Protein AF-A0A844FVY9-F1 (afdb_monomer)

Mean predicted aligned error: 7.26 Å

Secondary structure (DSSP, 8-state):
-TTHHHHHHHHHHHHHHHHHHHHHHTTSS-SHHHHHHHHHHHHHHHHHHHHHHHHHH-HHHHHHHHHHHH-HHHHHHHHHHHHHHHHHHHHHHHHHHHHHHHTT-HHHHHHHHHHHHHHHHHHHHHHHHHHHH-

Solvent-accessible surface area (backbone atoms only — not comparable to full-atom values): 7002 Å² total; per-residue (Å²): 120,85,58,57,59,58,51,50,51,28,53,47,34,30,51,52,11,48,52,42,31,50,42,26,74,72,62,75,41,85,51,74,65,45,40,54,52,10,51,50,33,30,52,54,17,49,52,53,47,54,54,48,54,48,40,73,73,32,63,68,59,34,51,56,49,50,53,52,62,68,35,65,68,49,46,50,50,52,53,51,51,52,52,52,52,52,55,52,50,52,5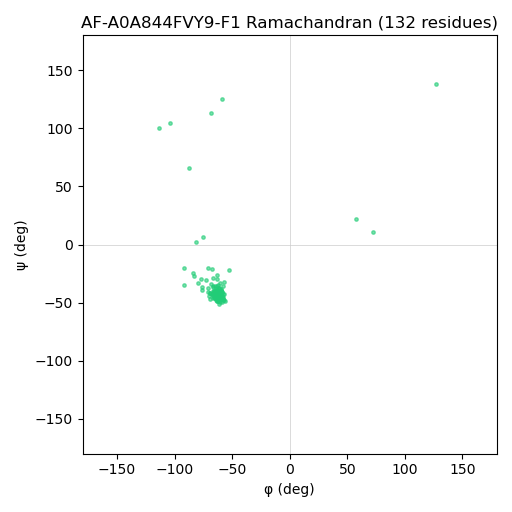3,54,41,52,54,49,24,54,52,26,46,74,71,68,37,58,70,57,19,51,50,44,50,52,51,52,53,49,52,52,49,53,48,50,55,50,48,56,55,47,66,72,75,106

Sequence (134 aa):
MKYDRKLVVCMILIGVGLIVSILSGFGVLNGDVFVGIGSGFIGVGVFYFVKYLRYIKDPEFQEQYDIAMQDERNRYIRMRSWALAGYIMIIVYAIGELMAYILKQNMLARFLLMSVCFVLLVYSASYFYLNKKY

pLDDT: mean 86.4, std 8.52, range [48.56, 94.88]

Radius of gyration: 19.32 Å; Cα contacts (8 Å, |Δi|>4): 76; chains: 1; bounding box: 42×40×49 Å

Organism: NCBI:txid2652286

Structure (mmCIF, N/CA/C/O backbone):
data_AF-A0A844FVY9-F1
#
_entry.id   AF-A0A844FVY9-F1
#
loop_
_atom_site.group_PDB
_atom_site.id
_atom_site.type_symbol
_atom_site.label_atom_id
_atom_site.label_alt_id
_atom_site.label_comp_id
_atom_site.label_asym_id
_atom_site.label_entity_id
_atom_site.label_seq_id
_atom_site.pdbx_PDB_ins_code
_atom_site.Cartn_x
_atom_site.Cartn_y
_atom_site.Cartn_z
_atom_site.occupancy
_atom_site.B_iso_or_equiv
_atom_site.auth_seq_id
_atom_site.auth_comp_id
_atom_site.auth_asym_id
_atom_site.auth_atom_id
_atom_site.pdbx_PDB_model_num
ATOM 1 N N . MET A 1 1 ? -20.967 -11.773 14.613 1.00 48.56 1 MET A N 1
ATOM 2 C CA . MET A 1 1 ? -20.732 -12.209 13.213 1.00 48.56 1 MET A CA 1
ATOM 3 C C . MET A 1 1 ? -20.127 -11.161 12.256 1.00 48.56 1 MET A C 1
ATOM 5 O O . MET A 1 1 ? -19.741 -11.521 11.152 1.00 48.56 1 MET A O 1
ATOM 9 N N . LYS A 1 2 ? -19.991 -9.862 12.598 1.00 50.09 2 LYS A N 1
ATOM 10 C CA . LYS A 1 2 ? -19.368 -8.858 11.689 1.00 50.09 2 LYS A CA 1
ATOM 11 C C . LYS A 1 2 ? -17.839 -9.030 11.530 1.00 50.09 2 LYS A C 1
ATOM 13 O O . LYS A 1 2 ? -17.272 -8.549 10.553 1.00 50.09 2 LYS A O 1
ATOM 18 N N . TYR A 1 3 ? -17.189 -9.723 12.472 1.00 59.41 3 TYR A N 1
ATOM 19 C CA . TYR A 1 3 ? -15.739 -9.956 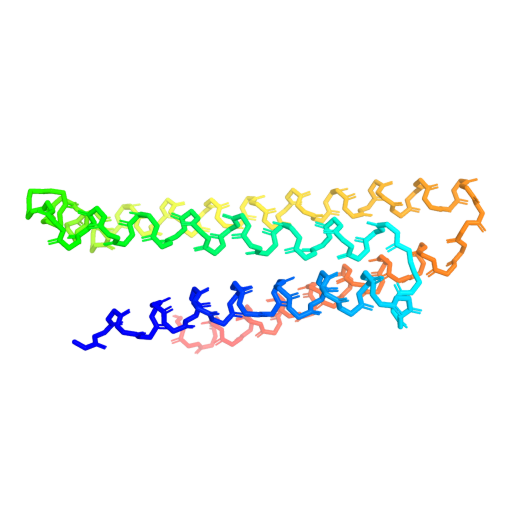12.502 1.00 59.41 3 TYR A CA 1
ATOM 20 C C . TYR A 1 3 ? -15.291 -11.256 11.818 1.00 59.41 3 TYR A C 1
ATOM 22 O O . TYR A 1 3 ? -14.152 -11.312 11.359 1.00 59.41 3 TYR A O 1
ATOM 30 N N . ASP A 1 4 ? -16.190 -12.230 11.633 1.00 63.75 4 ASP A N 1
ATOM 31 C CA . ASP A 1 4 ? -15.894 -13.462 10.885 1.00 63.75 4 ASP A CA 1
ATOM 32 C C . ASP A 1 4 ? -15.446 -13.144 9.456 1.00 63.75 4 ASP A C 1
ATOM 34 O O . ASP A 1 4 ? -14.503 -13.734 8.946 1.00 63.75 4 ASP A O 1
ATOM 38 N N . ARG A 1 5 ? -16.022 -12.107 8.831 1.00 70.44 5 ARG A N 1
ATOM 39 C CA . ARG A 1 5 ? -15.583 -11.652 7.501 1.00 70.44 5 ARG A CA 1
ATOM 40 C C . ARG A 1 5 ? -14.142 -11.139 7.492 1.00 70.44 5 ARG A C 1
ATOM 42 O O . ARG A 1 5 ? -13.421 -11.396 6.538 1.00 70.44 5 ARG A O 1
ATOM 49 N N . LYS A 1 6 ? -13.707 -10.419 8.534 1.00 70.88 6 LYS A N 1
ATOM 50 C CA . LYS A 1 6 ? -12.330 -9.894 8.618 1.00 70.88 6 LYS A CA 1
ATOM 51 C C . LYS A 1 6 ? -11.325 -11.021 8.854 1.00 70.88 6 LYS A C 1
ATOM 53 O O . LYS A 1 6 ? -10.254 -11.012 8.258 1.00 70.88 6 LYS A O 1
ATOM 58 N N . LEU A 1 7 ? -11.701 -12.007 9.663 1.00 75.31 7 LEU A N 1
ATOM 59 C CA . LEU A 1 7 ? -10.951 -13.245 9.851 1.00 75.31 7 LEU A CA 1
ATOM 60 C C . LEU A 1 7 ? -10.803 -14.045 8.557 1.00 75.31 7 LEU A C 1
ATOM 62 O O . LEU A 1 7 ? -9.702 -14.475 8.225 1.00 75.31 7 LEU A O 1
ATOM 66 N N . VAL A 1 8 ? -11.901 -14.216 7.817 1.00 80.06 8 VAL A N 1
ATOM 67 C CA . VAL A 1 8 ? -11.904 -14.905 6.521 1.00 80.06 8 VAL A CA 1
ATOM 68 C C . VAL A 1 8 ? -10.946 -14.217 5.555 1.00 80.06 8 VAL A C 1
ATOM 70 O O . VAL A 1 8 ? -10.148 -14.893 4.919 1.00 80.06 8 VAL A O 1
ATOM 73 N N . VAL A 1 9 ? -10.929 -12.882 5.513 1.00 81.31 9 VAL A N 1
ATOM 74 C CA . VAL A 1 9 ? -9.952 -12.135 4.706 1.00 81.31 9 VAL A CA 1
ATOM 75 C C . VAL A 1 9 ? -8.510 -12.416 5.148 1.00 81.31 9 VAL A C 1
ATOM 77 O O . VAL A 1 9 ? -7.651 -12.611 4.294 1.00 81.31 9 VAL A O 1
ATOM 80 N N . CYS A 1 10 ? -8.229 -12.503 6.451 1.00 82.31 10 CYS A N 1
ATOM 81 C CA . CYS A 1 10 ? -6.885 -12.839 6.942 1.00 82.31 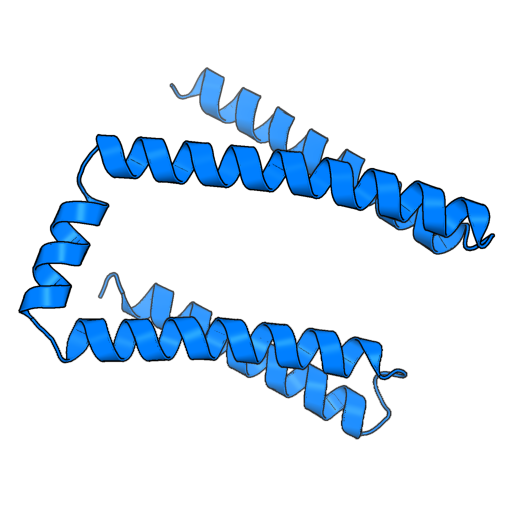10 CYS A CA 1
ATOM 82 C C . CYS A 1 10 ? -6.470 -14.260 6.541 1.00 82.31 10 CYS A C 1
ATOM 84 O O . CYS A 1 10 ? -5.356 -14.462 6.066 1.00 82.31 10 CYS A O 1
ATOM 86 N N . MET A 1 11 ? -7.374 -15.233 6.682 1.00 82.75 11 MET A N 1
ATOM 87 C CA . MET A 1 11 ? -7.129 -16.620 6.275 1.00 82.75 11 MET A CA 1
ATOM 88 C C . MET A 1 11 ? -6.924 -16.741 4.765 1.00 82.75 11 MET A C 1
ATOM 90 O O . MET A 1 11 ? -6.036 -17.471 4.333 1.00 82.75 11 MET A O 1
ATOM 94 N N . ILE A 1 12 ? -7.677 -15.980 3.965 1.00 86.88 12 ILE A N 1
ATOM 95 C CA . ILE A 1 12 ? -7.474 -15.902 2.515 1.00 86.88 12 ILE A CA 1
ATOM 96 C C . ILE A 1 12 ? -6.094 -15.315 2.203 1.00 86.88 12 ILE A C 1
ATOM 98 O O . ILE A 1 12 ? -5.384 -15.885 1.385 1.00 86.88 12 ILE A O 1
ATOM 102 N N . LEU A 1 13 ? -5.676 -14.229 2.863 1.00 85.75 13 LEU A N 1
ATOM 103 C CA . LEU A 1 13 ? -4.358 -13.619 2.631 1.00 85.75 13 LEU A CA 1
ATOM 104 C C . LEU A 1 13 ? -3.210 -14.584 2.951 1.00 85.75 13 LEU A C 1
ATOM 106 O O . LEU A 1 13 ? -2.280 -14.709 2.157 1.00 85.75 13 LEU A O 1
ATOM 110 N N . ILE A 1 14 ? -3.297 -15.305 4.073 1.00 87.50 14 ILE A N 1
ATOM 111 C CA . ILE A 1 14 ? -2.307 -16.328 4.439 1.00 87.50 14 ILE A CA 1
ATOM 112 C C . ILE A 1 14 ? -2.338 -17.481 3.430 1.00 87.50 14 ILE A C 1
ATOM 114 O O . ILE A 1 14 ? -1.287 -17.898 2.952 1.00 87.50 14 ILE 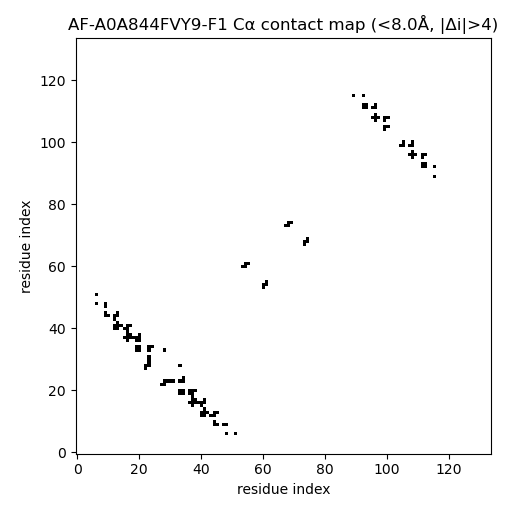A O 1
ATOM 118 N N . GLY A 1 15 ? -3.528 -17.971 3.071 1.00 87.38 15 GLY A N 1
ATOM 119 C CA . GLY A 1 15 ? -3.697 -19.062 2.113 1.00 87.38 15 GLY A CA 1
ATOM 120 C C . GLY A 1 15 ? -3.131 -18.723 0.735 1.00 87.38 15 GLY A C 1
ATOM 121 O O . GLY A 1 15 ? -2.351 -19.496 0.185 1.00 87.38 15 GLY A O 1
ATOM 122 N N . VAL A 1 16 ? -3.445 -17.539 0.206 1.00 88.12 16 VAL A N 1
ATOM 123 C CA . VAL A 1 16 ? -2.896 -17.037 -1.062 1.00 88.12 16 VAL A CA 1
ATOM 124 C C . VAL A 1 16 ? -1.378 -16.886 -0.970 1.00 88.12 16 VAL A C 1
ATOM 126 O O . VAL A 1 16 ? -0.671 -17.346 -1.864 1.00 88.12 16 VAL A O 1
ATOM 129 N N . GLY A 1 17 ? -0.857 -16.310 0.117 1.00 86.06 17 GLY A N 1
ATOM 130 C CA . GLY A 1 17 ? 0.586 -16.163 0.310 1.00 86.06 17 GLY A CA 1
ATOM 131 C C . GLY A 1 17 ? 1.329 -17.504 0.364 1.00 86.06 17 GLY A C 1
ATOM 132 O O . GLY A 1 17 ? 2.398 -17.639 -0.236 1.00 86.06 17 GLY A O 1
ATOM 133 N N . LEU A 1 18 ? 0.742 -18.519 1.008 1.00 87.31 18 LEU A N 1
ATOM 134 C CA . LEU A 1 18 ? 1.282 -19.881 1.046 1.00 87.31 18 LEU A CA 1
ATOM 135 C C . LEU A 1 18 ? 1.247 -20.541 -0.331 1.00 87.31 18 LEU A C 1
ATOM 137 O O . LEU A 1 18 ? 2.258 -21.089 -0.756 1.00 87.31 18 LEU A O 1
ATOM 141 N N . ILE A 1 19 ? 0.128 -20.446 -1.053 1.00 86.94 19 ILE A N 1
ATOM 142 C CA . ILE A 1 19 ? -0.006 -21.007 -2.404 1.00 86.94 19 ILE A CA 1
ATOM 143 C C . ILE A 1 19 ? 1.051 -20.410 -3.341 1.00 86.94 19 ILE A C 1
ATOM 145 O O . ILE A 1 19 ? 1.743 -21.156 -4.030 1.00 86.94 19 ILE A O 1
ATOM 149 N N . VAL A 1 20 ? 1.231 -19.086 -3.325 1.00 85.38 20 VAL A N 1
ATOM 150 C CA . VAL A 1 20 ? 2.235 -18.400 -4.157 1.00 85.38 20 VAL A CA 1
ATOM 151 C C . VAL A 1 20 ? 3.659 -18.824 -3.779 1.00 85.38 20 VAL A C 1
ATOM 153 O O . VAL A 1 20 ? 4.464 -19.116 -4.663 1.00 85.38 20 VAL A O 1
ATOM 156 N N . SER A 1 21 ? 3.961 -18.925 -2.481 1.00 82.69 21 SER A N 1
ATOM 157 C CA . SER A 1 21 ? 5.285 -19.347 -2.000 1.00 82.69 21 SER A CA 1
ATOM 158 C C . SER A 1 21 ? 5.599 -20.801 -2.375 1.00 82.69 21 SER A C 1
ATOM 160 O O . SER A 1 21 ? 6.704 -21.106 -2.817 1.00 82.69 21 SER A O 1
ATOM 162 N N . ILE A 1 22 ? 4.615 -21.696 -2.249 1.00 83.81 22 ILE A N 1
ATOM 163 C CA . ILE A 1 22 ? 4.748 -23.123 -2.564 1.00 83.81 22 ILE A CA 1
ATOM 164 C C . ILE A 1 22 ? 4.904 -23.335 -4.076 1.00 83.81 22 ILE A C 1
ATOM 166 O O . ILE A 1 22 ? 5.812 -24.046 -4.503 1.00 83.81 22 ILE A O 1
ATOM 170 N N . LEU A 1 23 ? 4.074 -22.685 -4.898 1.00 83.25 23 LEU A N 1
ATOM 171 C CA . LEU A 1 23 ? 4.169 -22.758 -6.364 1.00 83.25 23 LEU A CA 1
ATOM 172 C C . LEU A 1 23 ? 5.512 -22.232 -6.890 1.00 83.25 23 LEU A C 1
ATOM 174 O O . LEU A 1 23 ? 6.024 -22.740 -7.889 1.00 83.25 23 LEU A O 1
ATOM 178 N N . SER A 1 24 ? 6.093 -21.239 -6.214 1.00 80.25 24 SER A N 1
ATOM 179 C CA . SER A 1 24 ? 7.440 -20.758 -6.523 1.00 80.25 24 SER A CA 1
ATOM 180 C C . SER A 1 24 ? 8.519 -21.767 -6.113 1.00 80.25 24 SER A C 1
ATOM 182 O O . SER A 1 24 ? 9.413 -22.046 -6.908 1.00 80.25 24 SER A O 1
ATOM 184 N N . GLY A 1 25 ? 8.386 -22.414 -4.948 1.00 75.25 25 GLY A N 1
ATOM 185 C CA . GLY A 1 25 ? 9.298 -23.477 -4.503 1.00 75.25 25 GLY A CA 1
ATOM 186 C C . GLY A 1 25 ? 9.301 -24.730 -5.392 1.00 75.25 25 GLY A C 1
ATOM 187 O O . GLY A 1 25 ? 10.332 -25.381 -5.527 1.00 75.25 25 GLY A O 1
ATOM 188 N N . PHE A 1 26 ? 8.180 -25.041 -6.051 1.00 78.19 26 PHE A N 1
ATOM 189 C CA . PHE A 1 26 ? 8.083 -26.132 -7.033 1.00 78.19 26 PHE A CA 1
ATOM 190 C C . PHE A 1 26 ? 8.589 -25.761 -8.439 1.00 78.19 26 PHE A C 1
ATOM 192 O O . PHE A 1 26 ? 8.495 -26.578 -9.353 1.00 78.19 26 PHE A O 1
ATOM 199 N N . GLY A 1 27 ? 9.104 -24.544 -8.642 1.00 74.19 27 GLY A N 1
ATOM 200 C CA . GLY A 1 27 ? 9.632 -24.099 -9.936 1.00 74.19 27 GLY A CA 1
ATOM 201 C C . GLY A 1 27 ? 8.562 -23.821 -10.999 1.00 74.19 27 GLY A C 1
ATOM 202 O O . GLY A 1 27 ? 8.895 -23.623 -12.163 1.00 74.19 27 GLY A O 1
ATOM 203 N N . VAL A 1 28 ? 7.277 -23.789 -10.621 1.00 73.19 28 VAL A N 1
ATOM 204 C CA . VAL A 1 28 ? 6.172 -23.421 -11.527 1.00 73.19 28 VAL A CA 1
ATOM 205 C C . VAL A 1 28 ? 6.137 -21.904 -11.735 1.00 73.19 28 VAL A C 1
ATOM 207 O O . VAL A 1 28 ? 5.865 -21.428 -12.836 1.00 73.19 28 VAL A O 1
ATOM 210 N N . LEU A 1 29 ? 6.441 -21.137 -10.683 1.00 68.75 29 LEU A N 1
ATOM 211 C CA . LEU A 1 29 ? 6.624 -19.686 -10.743 1.00 68.75 29 LEU A CA 1
ATOM 212 C C . LEU A 1 29 ? 8.120 -19.366 -10.672 1.00 68.75 29 LEU A C 1
ATOM 214 O O . LEU A 1 29 ? 8.731 -19.440 -9.606 1.00 68.75 29 LEU A O 1
ATOM 218 N N . ASN A 1 30 ? 8.704 -19.010 -11.815 1.00 59.41 30 ASN A N 1
ATOM 219 C CA . ASN A 1 30 ? 10.117 -18.657 -11.913 1.00 59.41 30 ASN A CA 1
ATOM 220 C C . ASN A 1 30 ? 10.400 -17.331 -11.184 1.00 59.41 30 ASN A C 1
ATOM 222 O O . ASN A 1 30 ? 9.965 -16.270 -11.636 1.00 59.41 30 ASN A O 1
ATOM 226 N N . GLY A 1 31 ? 11.172 -17.390 -10.095 1.00 63.81 31 GLY A N 1
ATOM 227 C CA . GLY A 1 31 ? 11.879 -16.239 -9.531 1.00 63.81 31 GLY A CA 1
ATOM 228 C C . GLY A 1 31 ? 11.639 -15.977 -8.044 1.00 63.81 31 GLY A C 1
ATOM 229 O O . GLY A 1 31 ? 10.503 -15.965 -7.569 1.00 63.81 31 GLY A O 1
ATOM 230 N N . ASP A 1 32 ? 12.725 -15.635 -7.346 1.00 71.06 32 ASP A N 1
ATOM 231 C CA . ASP A 1 32 ? 12.770 -15.245 -5.924 1.00 71.06 32 ASP A CA 1
ATOM 232 C C . ASP A 1 32 ? 11.796 -14.103 -5.568 1.00 71.06 32 ASP A C 1
ATOM 234 O O . ASP A 1 32 ? 11.364 -13.949 -4.424 1.00 71.06 32 ASP A O 1
ATOM 238 N N . VAL A 1 33 ? 11.385 -13.320 -6.570 1.00 75.00 33 VAL A N 1
ATOM 239 C CA . VAL A 1 33 ? 10.401 -12.236 -6.447 1.00 75.00 33 VAL A CA 1
ATOM 240 C C . VAL A 1 33 ? 9.041 -12.751 -5.957 1.00 75.00 33 VAL A C 1
ATOM 242 O O . VAL A 1 33 ? 8.410 -12.104 -5.119 1.00 75.00 33 VAL A O 1
ATOM 245 N N . PHE A 1 34 ? 8.587 -13.921 -6.419 1.00 78.31 34 PHE A N 1
ATOM 246 C CA . PHE A 1 34 ? 7.290 -14.478 -6.012 1.00 78.31 34 PHE A CA 1
ATOM 247 C C . PHE A 1 34 ? 7.307 -15.008 -4.578 1.00 78.31 34 PHE A C 1
ATOM 249 O O . PHE A 1 34 ? 6.303 -14.892 -3.874 1.00 78.31 34 PHE A O 1
ATOM 256 N N . VAL A 1 35 ? 8.459 -15.492 -4.107 1.00 80.62 35 VAL A N 1
ATOM 257 C CA . VAL A 1 35 ? 8.669 -15.835 -2.692 1.00 80.62 35 VAL A CA 1
ATOM 258 C C . VAL A 1 35 ? 8.598 -14.575 -1.820 1.00 80.62 35 VAL A C 1
ATOM 260 O O . VAL A 1 35 ? 7.951 -14.576 -0.768 1.00 80.62 35 VAL A O 1
ATOM 263 N N . GLY A 1 36 ? 9.180 -13.461 -2.279 1.00 82.00 36 GLY A N 1
ATOM 264 C CA . GLY A 1 36 ? 9.052 -12.154 -1.623 1.00 82.00 36 GLY A CA 1
ATOM 265 C C . GLY A 1 36 ? 7.598 -11.672 -1.525 1.00 82.00 36 GLY A C 1
ATOM 266 O O .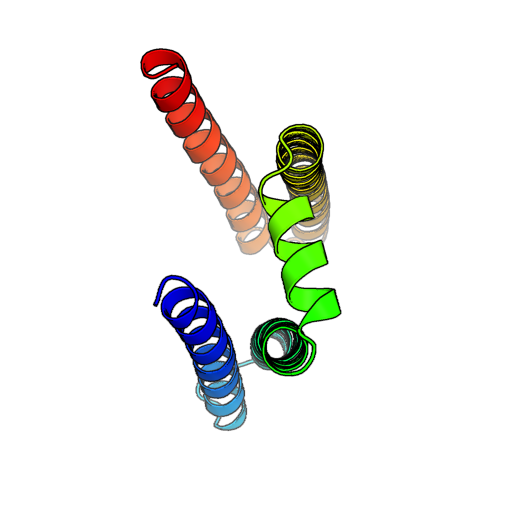 GLY A 1 36 ? 7.142 -11.255 -0.461 1.00 82.00 36 GLY A O 1
ATOM 267 N N . ILE A 1 37 ? 6.830 -11.795 -2.609 1.00 84.88 37 ILE A N 1
ATOM 268 C CA . ILE A 1 37 ? 5.403 -11.434 -2.621 1.00 84.88 37 ILE A CA 1
ATOM 269 C C . ILE A 1 37 ? 4.593 -12.344 -1.683 1.00 84.88 37 ILE A C 1
ATOM 271 O O . ILE A 1 37 ? 3.790 -11.856 -0.883 1.00 84.88 37 ILE A O 1
ATOM 275 N N . GLY A 1 38 ? 4.815 -13.660 -1.746 1.00 84.88 38 GLY A N 1
ATOM 276 C CA . GLY A 1 38 ? 4.118 -14.638 -0.911 1.00 84.88 38 GLY A CA 1
ATOM 277 C C . GLY A 1 38 ? 4.369 -14.423 0.584 1.00 84.88 38 GLY A C 1
ATOM 278 O O . GLY A 1 38 ? 3.421 -14.368 1.371 1.00 84.88 38 GLY A O 1
ATOM 279 N N . SER A 1 39 ? 5.627 -14.202 0.971 1.00 85.62 39 SER A N 1
ATOM 280 C CA . SER A 1 39 ? 6.004 -13.904 2.361 1.00 85.62 39 SER A CA 1
ATOM 281 C C . SER A 1 39 ? 5.427 -12.578 2.868 1.00 85.62 39 SER A C 1
ATOM 283 O O . SER A 1 39 ? 4.987 -12.514 4.018 1.00 85.62 39 SER A O 1
ATOM 285 N N . GLY A 1 40 ? 5.322 -11.554 2.014 1.00 86.50 40 GLY A N 1
ATOM 286 C CA . GLY A 1 40 ? 4.637 -10.300 2.343 1.00 86.50 40 GLY A CA 1
ATOM 287 C C . GLY A 1 40 ? 3.159 -10.507 2.697 1.00 86.50 40 GLY A C 1
ATOM 288 O O . GLY A 1 40 ? 2.692 -10.020 3.731 1.00 86.50 40 GLY A O 1
ATOM 289 N N . PHE A 1 41 ? 2.429 -11.289 1.895 1.00 88.00 41 PHE A N 1
ATOM 290 C CA . PHE A 1 41 ? 1.027 -11.616 2.180 1.00 88.00 41 PHE A CA 1
ATOM 291 C C . PHE A 1 41 ? 0.858 -12.427 3.468 1.00 88.00 41 PHE A C 1
ATOM 293 O O . PHE A 1 41 ? -0.046 -12.137 4.258 1.00 88.00 41 PHE A O 1
ATOM 300 N N . ILE A 1 42 ? 1.752 -13.388 3.720 1.00 89.62 42 ILE A N 1
ATOM 301 C CA . ILE A 1 42 ? 1.758 -14.165 4.965 1.00 89.62 42 ILE A CA 1
ATOM 302 C C . ILE A 1 42 ? 2.003 -13.243 6.163 1.00 89.62 42 ILE A C 1
ATOM 304 O O . ILE A 1 42 ? 1.239 -13.289 7.124 1.00 89.62 42 ILE A O 1
ATOM 308 N N . GLY A 1 43 ? 3.013 -12.370 6.103 1.00 89.88 43 GLY A N 1
ATOM 309 C CA . GLY A 1 43 ? 3.348 -11.455 7.197 1.00 89.88 43 GLY A CA 1
ATOM 310 C C . GLY A 1 43 ? 2.189 -10.528 7.569 1.00 89.88 43 GLY A C 1
ATOM 311 O O . GLY A 1 43 ? 1.834 -10.412 8.745 1.00 89.88 43 GLY A O 1
ATOM 312 N N . VAL A 1 44 ? 1.535 -9.930 6.568 1.00 88.44 44 VAL A N 1
ATOM 313 C CA . VAL A 1 44 ? 0.343 -9.095 6.786 1.00 88.44 44 VAL A CA 1
ATOM 314 C C . VAL A 1 44 ? -0.802 -9.925 7.372 1.00 88.44 44 VAL A C 1
ATOM 316 O O . VAL A 1 44 ? -1.419 -9.514 8.357 1.00 88.44 44 VAL A O 1
ATOM 319 N N . GLY A 1 45 ? -1.069 -11.106 6.812 1.00 87.81 45 GLY A N 1
ATOM 320 C CA . GLY A 1 45 ? -2.119 -12.000 7.297 1.00 87.81 45 GLY A CA 1
ATOM 321 C C . GLY A 1 45 ? -1.916 -12.421 8.756 1.00 87.81 45 GLY A C 1
ATOM 322 O O . GLY A 1 45 ? -2.848 -12.330 9.558 1.00 87.81 45 GLY A O 1
ATOM 323 N N . VAL A 1 46 ? -0.690 -12.800 9.128 1.00 89.00 46 VAL A N 1
ATOM 324 C CA . VAL A 1 46 ? -0.318 -13.172 10.502 1.00 89.00 46 VAL A CA 1
ATOM 325 C C . VAL A 1 46 ? -0.445 -11.981 11.446 1.00 89.00 46 VAL A C 1
ATOM 327 O O . VAL A 1 46 ? -1.015 -12.125 12.526 1.00 89.00 46 VAL A O 1
ATOM 330 N N . PHE A 1 47 ? 0.017 -10.793 11.050 1.00 88.94 47 PHE A N 1
ATOM 331 C CA . PHE A 1 47 ? -0.110 -9.588 11.875 1.00 88.94 47 PHE A CA 1
ATOM 332 C C . PHE A 1 47 ? -1.573 -9.294 12.238 1.00 88.94 47 PHE A C 1
ATOM 334 O O . PHE A 1 47 ? -1.903 -9.075 13.409 1.00 88.94 47 PHE A O 1
ATOM 341 N N . TYR A 1 48 ? -2.474 -9.342 11.252 1.00 85.19 48 TYR A N 1
ATOM 342 C CA . TYR A 1 48 ? -3.903 -9.155 11.505 1.00 85.19 48 TYR A CA 1
ATOM 343 C C . TYR A 1 48 ? -4.507 -10.289 12.336 1.00 85.19 48 TYR A C 1
ATOM 345 O O . TYR A 1 48 ? -5.357 -10.023 13.190 1.00 85.19 48 TYR A O 1
ATOM 353 N N . PHE A 1 49 ? -4.050 -11.526 12.138 1.00 87.19 49 PHE A N 1
ATOM 354 C CA . PHE A 1 49 ? -4.490 -12.670 12.930 1.00 87.19 49 PHE A CA 1
ATOM 355 C C . PHE A 1 49 ? -4.104 -12.529 14.409 1.00 87.19 49 PHE A C 1
ATOM 357 O O . PHE A 1 49 ? -4.954 -12.678 15.284 1.00 87.19 49 PHE A O 1
ATOM 364 N N . VAL A 1 50 ? -2.860 -12.147 14.707 1.00 88.00 50 VAL A N 1
ATOM 365 C CA . VAL A 1 50 ? -2.396 -11.896 16.083 1.00 88.00 50 VAL A CA 1
ATOM 366 C C . VAL A 1 50 ? -3.188 -10.761 16.728 1.00 88.00 50 VAL A C 1
ATOM 368 O O . VAL A 1 50 ? -3.641 -10.887 17.868 1.00 88.00 50 VAL A O 1
ATOM 371 N N . LYS A 1 51 ? -3.417 -9.667 15.993 1.00 85.31 51 LYS A N 1
ATOM 372 C CA . LYS A 1 51 ? -4.244 -8.554 16.476 1.00 85.31 51 LYS A CA 1
ATOM 373 C C . LYS A 1 51 ? -5.668 -9.006 16.805 1.00 85.31 51 LYS A C 1
ATOM 375 O O . LYS A 1 51 ? -6.231 -8.567 17.805 1.00 85.31 51 LYS A O 1
ATOM 380 N N . TYR A 1 52 ? -6.236 -9.886 15.987 1.00 84.62 52 TYR A N 1
ATOM 381 C CA . TYR A 1 52 ? -7.556 -10.452 16.228 1.00 84.62 52 TYR A CA 1
ATOM 382 C C . TYR A 1 52 ? -7.587 -11.375 17.454 1.00 84.62 52 TYR A C 1
ATOM 384 O O . TYR A 1 52 ? -8.495 -11.268 18.273 1.00 84.62 52 TYR A O 1
ATOM 392 N N . LEU A 1 53 ? -6.575 -12.227 17.636 1.00 85.88 53 LEU A N 1
ATOM 393 C CA . LEU A 1 53 ? -6.468 -13.057 18.838 1.00 85.88 53 LEU A CA 1
ATOM 394 C C . LEU A 1 53 ? -6.394 -12.207 20.108 1.00 85.88 53 LEU A C 1
ATOM 396 O O . LEU A 1 53 ? -7.041 -12.543 21.098 1.00 85.88 53 LEU A O 1
ATOM 400 N N . ARG A 1 54 ? -5.642 -11.099 20.076 1.00 86.12 54 ARG A N 1
ATOM 401 C CA . ARG A 1 54 ? -5.606 -10.141 21.189 1.00 86.12 54 ARG A CA 1
ATOM 402 C C . ARG A 1 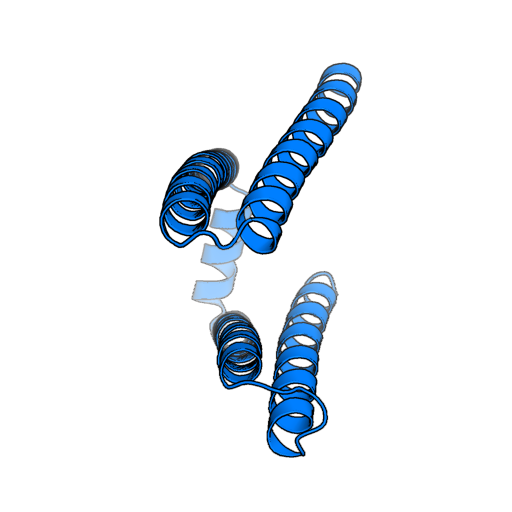54 ? -6.980 -9.514 21.431 1.00 86.12 54 ARG A C 1
ATOM 404 O O . ARG A 1 54 ? -7.398 -9.435 22.573 1.00 86.12 54 ARG A O 1
ATOM 411 N N . TYR A 1 55 ? -7.692 -9.148 20.366 1.00 84.94 55 TYR A N 1
ATOM 412 C CA . TYR A 1 55 ? -9.040 -8.581 20.446 1.00 84.94 55 TYR A CA 1
ATOM 413 C C . TYR A 1 55 ? -10.075 -9.515 21.086 1.00 84.94 55 TYR A C 1
ATOM 415 O O . TYR A 1 55 ? -10.921 -9.032 21.823 1.00 84.94 55 TYR A O 1
ATOM 423 N N . ILE A 1 56 ? -10.017 -10.831 20.849 1.00 85.25 56 ILE A N 1
ATOM 424 C CA . ILE A 1 56 ? -10.942 -11.771 21.516 1.00 85.25 56 ILE A CA 1
ATOM 425 C C . ILE A 1 56 ? -10.548 -12.020 22.976 1.00 85.25 56 ILE A C 1
ATOM 427 O O . ILE A 1 56 ? -11.411 -12.205 23.828 1.00 85.25 56 ILE A O 1
ATOM 431 N N . LYS A 1 57 ? -9.243 -12.131 23.251 1.00 87.75 57 LYS A N 1
ATOM 432 C CA . LYS A 1 57 ? -8.747 -12.556 24.568 1.00 87.75 57 LYS A CA 1
ATOM 433 C C . LYS A 1 57 ? -8.811 -11.454 25.620 1.00 87.75 57 LYS A C 1
ATOM 435 O O . LYS A 1 57 ? -8.914 -11.773 26.799 1.00 87.75 57 LYS A O 1
ATOM 440 N N . ASP A 1 58 ? -8.693 -10.198 25.203 1.00 90.81 58 ASP A N 1
ATOM 441 C CA . ASP A 1 58 ? -8.588 -9.041 26.085 1.00 90.81 58 ASP A CA 1
ATOM 442 C C . ASP A 1 58 ? -9.844 -8.156 25.946 1.00 90.81 58 ASP A C 1
ATOM 444 O O . ASP A 1 58 ? -9.953 -7.405 24.969 1.00 90.81 58 ASP A O 1
ATOM 448 N N . PRO A 1 59 ? -10.806 -8.251 26.887 1.00 86.38 59 PRO A N 1
ATOM 449 C CA . PRO A 1 59 ? -12.052 -7.490 26.823 1.00 86.38 59 PRO A CA 1
ATOM 450 C C . PRO A 1 59 ? -1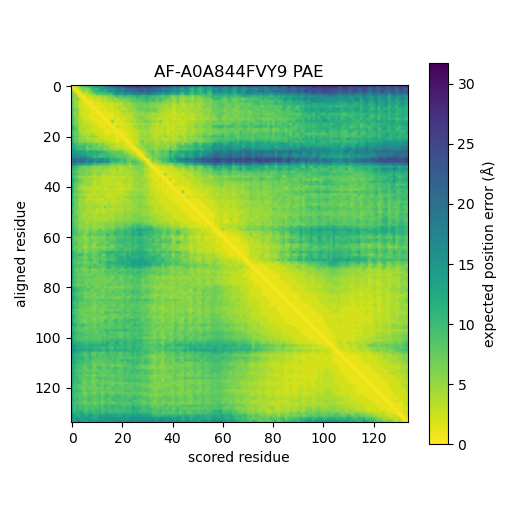1.831 -5.980 26.985 1.00 86.38 59 PRO A C 1
ATOM 452 O O . PRO A 1 59 ? -12.574 -5.195 26.399 1.00 86.38 59 PRO A O 1
ATOM 455 N N . GLU A 1 60 ? -10.789 -5.561 27.709 1.00 89.19 60 GLU A N 1
ATOM 456 C CA . GLU A 1 60 ? -10.455 -4.145 27.881 1.00 89.19 60 GLU A CA 1
ATOM 457 C C . GLU A 1 60 ? -9.924 -3.559 26.564 1.00 89.19 60 GLU A C 1
ATOM 459 O O . GLU A 1 60 ? -10.371 -2.505 26.102 1.00 89.19 60 GLU A O 1
ATOM 464 N N . PHE A 1 61 ? -9.034 -4.291 25.886 1.00 84.81 61 PHE A N 1
ATOM 465 C CA . PHE A 1 61 ? -8.583 -3.924 24.544 1.00 84.81 61 PHE A CA 1
ATOM 466 C C . PHE A 1 61 ? -9.729 -3.940 23.523 1.00 84.81 61 PHE A C 1
ATOM 468 O O . PHE A 1 61 ? -9.749 -3.108 22.611 1.00 84.81 61 PHE A O 1
ATOM 475 N N . GLN A 1 62 ? -10.682 -4.865 23.661 1.00 86.62 62 GLN A N 1
ATOM 476 C CA . GLN A 1 62 ? -11.852 -4.949 22.791 1.00 86.62 62 GLN A CA 1
ATOM 477 C C . GLN A 1 62 ? -12.705 -3.676 22.871 1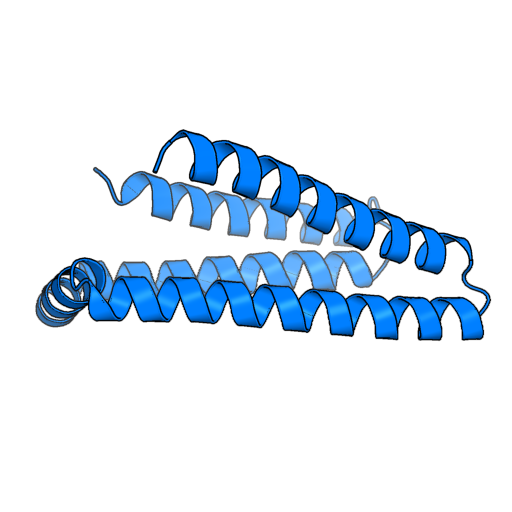.00 86.62 62 GLN A C 1
ATOM 479 O O . GLN A 1 62 ? -13.001 -3.065 21.840 1.00 86.62 62 GLN A O 1
ATOM 484 N N . GLU A 1 63 ? -13.054 -3.258 24.087 1.00 87.69 63 GLU A N 1
ATOM 485 C CA . GLU A 1 63 ? -13.888 -2.082 24.333 1.00 87.69 63 GLU A CA 1
ATOM 486 C C . GLU A 1 63 ? -13.198 -0.796 23.862 1.00 87.69 63 GLU A C 1
ATOM 488 O O . GLU A 1 63 ? -13.773 -0.023 23.088 1.00 87.69 63 GLU A O 1
ATOM 493 N N . GLN A 1 64 ? -11.926 -0.608 24.230 1.00 88.44 64 GLN A N 1
ATOM 494 C CA . GLN A 1 64 ? -11.138 0.542 23.779 1.00 88.44 64 GLN A CA 1
ATOM 495 C C . GLN A 1 64 ? -11.039 0.601 22.249 1.00 88.44 64 GLN A C 1
ATOM 497 O O . GLN A 1 64 ? -11.143 1.677 21.650 1.00 88.44 64 GLN A O 1
ATOM 502 N N . TYR A 1 65 ? -10.860 -0.551 21.595 1.00 84.62 65 TYR A N 1
ATOM 503 C CA . TYR A 1 65 ? -10.796 -0.629 20.140 1.00 84.62 65 TYR A CA 1
ATOM 504 C C . TYR A 1 65 ? -12.132 -0.262 19.485 1.00 84.62 65 TYR A C 1
ATOM 506 O O . TYR A 1 65 ? -12.136 0.469 18.490 1.00 84.62 65 TYR A O 1
ATOM 514 N N . ASP A 1 66 ? -13.256 -0.733 20.024 1.00 85.94 66 ASP A N 1
ATOM 515 C CA . ASP A 1 66 ? -14.583 -0.460 19.469 1.00 85.94 66 ASP A CA 1
ATOM 516 C C . ASP A 1 66 ? -14.959 1.022 19.609 1.00 85.94 66 ASP A C 1
ATOM 518 O O . ASP A 1 66 ? -15.386 1.633 18.621 1.00 85.94 66 ASP A O 1
ATOM 522 N N . ILE A 1 67 ? -14.684 1.633 20.768 1.00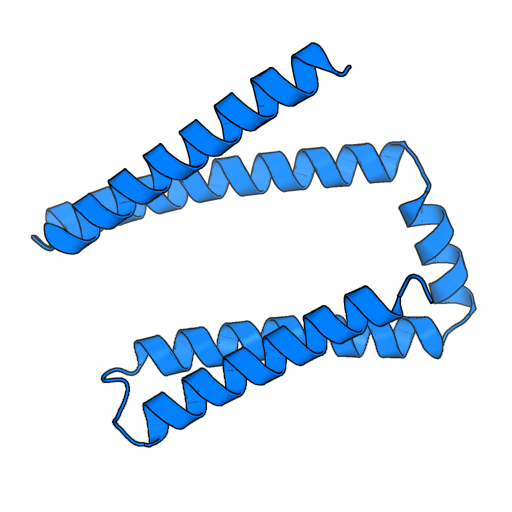 87.25 67 ILE A N 1
ATOM 523 C CA . ILE A 1 67 ? -14.841 3.082 20.986 1.00 87.25 67 ILE A CA 1
ATOM 524 C C . ILE A 1 67 ? -13.977 3.858 19.985 1.00 87.25 67 ILE A C 1
ATOM 526 O O . ILE A 1 67 ? -14.469 4.724 19.255 1.00 87.25 67 ILE A O 1
ATOM 530 N N . ALA A 1 68 ? -12.696 3.499 19.865 1.00 85.69 68 ALA A N 1
ATOM 531 C CA . ALA A 1 68 ? -11.781 4.157 18.937 1.00 85.69 68 ALA A CA 1
ATOM 532 C C . ALA A 1 68 ? -12.186 3.979 17.462 1.00 85.69 68 ALA A C 1
ATOM 534 O O . ALA A 1 68 ? -11.832 4.806 16.608 1.00 85.69 68 ALA A O 1
ATOM 535 N N . MET A 1 69 ? -12.898 2.904 17.121 1.00 82.25 69 MET A N 1
ATOM 536 C CA . MET A 1 69 ? -13.358 2.661 15.758 1.00 82.25 69 MET A CA 1
ATOM 537 C C . MET A 1 69 ? -14.614 3.470 15.419 1.00 82.25 69 MET A C 1
ATOM 539 O O . MET A 1 69 ? -14.749 3.887 14.263 1.00 82.25 69 MET A O 1
ATOM 543 N N . GLN A 1 70 ? -15.487 3.709 16.398 1.00 84.94 70 GLN A N 1
ATOM 544 C CA . GLN A 1 70 ? -16.729 4.469 16.231 1.00 84.94 70 GLN A CA 1
ATOM 545 C C . GLN A 1 70 ? -16.544 5.988 16.332 1.00 84.94 70 GLN A C 1
ATOM 547 O O . GLN A 1 70 ? -17.320 6.715 15.718 1.00 84.94 70 GLN A O 1
ATOM 552 N N . ASP A 1 71 ? -15.498 6.459 17.016 1.00 91.69 71 ASP A N 1
ATOM 553 C CA . ASP A 1 71 ? -15.182 7.887 17.121 1.00 91.69 71 ASP A CA 1
ATOM 554 C C . ASP A 1 71 ? -14.963 8.530 15.731 1.00 91.69 71 ASP A C 1
ATOM 556 O O . ASP A 1 71 ? -14.133 8.087 14.920 1.00 91.69 71 ASP A O 1
ATOM 560 N N . GLU A 1 72 ? -15.713 9.600 15.456 1.00 90.06 72 GLU A N 1
ATOM 561 C CA . GLU A 1 72 ? -15.670 10.353 14.202 1.00 90.06 72 GLU A CA 1
ATOM 562 C C . GLU A 1 72 ? -14.282 10.928 13.927 1.00 90.06 72 GLU A C 1
ATOM 564 O O . GLU A 1 72 ? -13.807 10.877 12.784 1.00 90.06 72 GLU A O 1
ATOM 569 N N . ARG A 1 73 ? -13.589 11.402 14.970 1.00 90.25 73 ARG A N 1
ATOM 570 C CA . ARG A 1 73 ? -12.235 11.952 14.840 1.00 90.25 73 ARG A CA 1
ATOM 571 C C . ARG A 1 73 ? -11.269 10.885 14.350 1.00 90.25 73 ARG A C 1
ATOM 573 O O . ARG A 1 73 ? -10.507 11.112 13.409 1.00 90.25 73 ARG A O 1
ATOM 580 N N . ASN A 1 74 ? -11.333 9.694 14.935 1.00 89.25 74 ASN A N 1
ATOM 581 C CA . ASN A 1 74 ? -10.486 8.583 14.518 1.00 89.25 74 ASN A CA 1
ATOM 582 C C . ASN A 1 74 ? -10.859 8.086 13.118 1.00 89.25 74 ASN A C 1
ATOM 584 O O . ASN A 1 74 ? -9.974 7.702 12.350 1.00 89.25 74 ASN A O 1
ATOM 588 N N . ARG A 1 75 ? -12.143 8.130 12.740 1.00 88.56 75 ARG A N 1
ATOM 589 C CA . ARG A 1 75 ? -12.571 7.833 11.365 1.00 88.56 75 ARG A CA 1
ATOM 590 C C . ARG A 1 75 ? -11.968 8.817 10.365 1.00 88.56 75 ARG A C 1
ATOM 592 O O . ARG A 1 75 ? -11.450 8.376 9.338 1.00 88.56 75 ARG A O 1
ATOM 599 N N . TYR A 1 76 ? -11.988 10.111 10.677 1.00 90.75 76 TYR A N 1
ATOM 600 C CA . TYR A 1 76 ? -11.381 11.149 9.847 1.00 90.75 76 TYR A CA 1
ATOM 601 C C . TYR A 1 76 ? -9.864 10.965 9.714 1.00 90.75 76 TYR A C 1
ATOM 603 O O . TYR A 1 76 ? -9.348 10.943 8.596 1.00 90.75 76 TYR A O 1
ATOM 611 N N . ILE A 1 77 ? -9.157 10.744 10.830 1.00 92.56 77 ILE A N 1
ATOM 612 C CA . ILE A 1 77 ? -7.706 10.503 10.819 1.00 92.56 77 ILE A CA 1
ATOM 613 C C . ILE A 1 77 ? -7.374 9.291 9.944 1.00 92.56 77 ILE A C 1
ATOM 615 O O . ILE A 1 77 ? -6.524 9.402 9.066 1.00 92.56 77 ILE A O 1
ATOM 619 N N . ARG A 1 78 ? -8.086 8.165 10.102 1.00 90.12 78 ARG A N 1
ATOM 620 C CA . ARG A 1 78 ? -7.860 6.962 9.279 1.00 90.12 78 ARG A CA 1
ATOM 621 C C . ARG A 1 78 ? -8.053 7.229 7.787 1.00 90.12 78 ARG A C 1
ATOM 623 O O . ARG A 1 78 ? -7.222 6.798 6.993 1.00 90.12 78 ARG A O 1
ATOM 630 N N . MET A 1 79 ? -9.121 7.932 7.407 1.00 90.19 79 MET A N 1
ATOM 631 C CA . MET A 1 79 ? -9.369 8.295 6.006 1.00 90.19 79 MET A CA 1
ATOM 632 C C . MET A 1 79 ? -8.249 9.182 5.452 1.00 90.19 79 MET A C 1
ATOM 634 O O . MET A 1 79 ? -7.733 8.920 4.366 1.00 90.19 79 MET A O 1
ATOM 638 N N . ARG A 1 80 ? -7.812 10.186 6.221 1.00 92.31 80 ARG A N 1
ATOM 639 C CA . ARG A 1 80 ? -6.718 11.081 5.826 1.00 92.31 80 ARG A CA 1
ATOM 640 C C . ARG A 1 80 ? -5.379 10.348 5.718 1.00 92.31 80 ARG A C 1
ATOM 642 O O . ARG A 1 80 ? -4.634 10.598 4.776 1.00 92.31 80 ARG A O 1
ATOM 649 N N . SER A 1 81 ? -5.083 9.426 6.632 1.00 92.75 81 SER A N 1
ATOM 650 C CA . SER A 1 81 ? -3.885 8.581 6.564 1.00 92.75 81 SER A CA 1
ATOM 651 C C . SER A 1 81 ? -3.883 7.696 5.317 1.00 92.75 81 SER A C 1
ATOM 653 O O . SER A 1 81 ? -2.856 7.600 4.652 1.00 92.75 81 SER A O 1
ATOM 655 N N . TRP A 1 82 ? -5.025 7.100 4.959 1.00 90.38 82 TRP A N 1
ATOM 656 C CA . TRP A 1 82 ? -5.157 6.325 3.721 1.00 90.38 82 TRP A CA 1
ATOM 657 C C . TRP A 1 82 ? -4.971 7.183 2.468 1.00 90.38 82 TRP A C 1
ATOM 659 O O . TRP A 1 82 ? -4.298 6.749 1.536 1.00 90.38 82 TRP A O 1
ATOM 669 N N . ALA A 1 83 ? -5.499 8.410 2.459 1.00 90.25 83 ALA A N 1
ATOM 670 C CA . ALA A 1 83 ? -5.266 9.349 1.364 1.00 90.25 83 ALA A CA 1
ATOM 671 C C . ALA A 1 83 ? -3.773 9.700 1.228 1.00 90.25 83 ALA A C 1
ATOM 673 O O . ALA A 1 83 ? -3.220 9.610 0.136 1.00 90.25 83 ALA A O 1
ATOM 674 N N . LEU A 1 84 ? -3.098 10.021 2.340 1.00 93.25 84 LEU A N 1
ATOM 675 C CA . LEU A 1 84 ? -1.655 10.300 2.359 1.00 93.25 84 LEU A CA 1
ATOM 676 C C . LEU A 1 84 ? -0.823 9.108 1.873 1.00 93.25 84 LEU A C 1
ATOM 678 O O . LEU A 1 84 ? 0.076 9.291 1.056 1.00 93.25 84 LEU A O 1
ATOM 682 N N . ALA A 1 85 ? -1.143 7.893 2.324 1.00 93.12 85 ALA A N 1
ATOM 683 C CA . ALA A 1 85 ? -0.490 6.679 1.842 1.00 93.12 85 ALA A CA 1
ATOM 684 C C . ALA A 1 85 ? -0.679 6.505 0.325 1.00 93.12 85 ALA A C 1
ATOM 686 O O . ALA A 1 85 ? 0.282 6.199 -0.375 1.00 93.12 85 ALA A O 1
ATOM 687 N N . GLY A 1 86 ? -1.882 6.773 -0.194 1.00 90.69 86 GLY A N 1
ATOM 688 C CA . GLY A 1 86 ? -2.160 6.768 -1.632 1.00 90.69 86 GLY A CA 1
ATOM 689 C C . GLY A 1 86 ? -1.302 7.768 -2.415 1.00 90.69 86 GLY A C 1
ATOM 690 O O . GLY A 1 86 ? -0.715 7.403 -3.431 1.00 90.69 86 GLY A O 1
ATOM 691 N N . TYR A 1 87 ? -1.157 9.002 -1.920 1.00 90.44 87 TYR A N 1
ATOM 692 C CA . TYR A 1 87 ? -0.283 10.001 -2.549 1.00 90.44 87 TYR A CA 1
ATOM 693 C C . TYR A 1 87 ? 1.186 9.565 -2.563 1.00 90.44 87 TYR A C 1
ATOM 695 O O . TYR A 1 87 ? 1.846 9.665 -3.596 1.00 90.44 87 TYR A O 1
ATOM 703 N N . ILE A 1 88 ? 1.690 9.035 -1.445 1.00 94.25 88 ILE A N 1
ATOM 704 C CA . ILE A 1 88 ? 3.069 8.533 -1.356 1.00 94.25 88 ILE A CA 1
ATOM 705 C C . ILE A 1 88 ? 3.282 7.364 -2.326 1.00 94.25 88 ILE A C 1
ATOM 707 O O . ILE A 1 88 ? 4.300 7.326 -3.011 1.00 94.25 88 ILE A O 1
ATOM 711 N N . MET A 1 89 ? 2.318 6.447 -2.442 1.00 93.12 89 MET A N 1
ATOM 712 C CA . MET A 1 89 ? 2.391 5.320 -3.379 1.00 93.12 89 MET A CA 1
ATOM 713 C C . MET A 1 89 ? 2.537 5.777 -4.836 1.00 93.12 89 MET A C 1
ATOM 715 O O . MET A 1 89 ? 3.343 5.210 -5.568 1.00 93.12 89 MET A O 1
ATOM 719 N N . ILE A 1 90 ? 1.821 6.829 -5.250 1.00 92.75 90 ILE A N 1
ATOM 720 C CA . ILE A 1 90 ? 1.957 7.396 -6.603 1.00 92.75 90 ILE A CA 1
ATOM 721 C C . ILE A 1 90 ? 3.377 7.937 -6.827 1.00 92.75 90 ILE A C 1
ATOM 723 O O . ILE A 1 90 ? 3.966 7.685 -7.877 1.00 92.75 90 ILE A O 1
ATOM 727 N N . ILE A 1 91 ? 3.955 8.626 -5.836 1.00 92.69 91 ILE A N 1
ATOM 728 C CA . ILE A 1 91 ? 5.336 9.133 -5.912 1.00 92.69 91 ILE A CA 1
ATOM 729 C C . ILE A 1 91 ? 6.331 7.971 -6.022 1.00 92.69 91 ILE A C 1
ATOM 731 O O . ILE A 1 91 ? 7.228 8.005 -6.863 1.00 92.69 91 ILE A O 1
ATOM 735 N N . VAL A 1 92 ? 6.160 6.925 -5.209 1.00 94.31 92 VAL A N 1
ATOM 736 C CA . VAL A 1 92 ? 7.011 5.726 -5.252 1.00 94.31 92 VAL A CA 1
ATOM 737 C C . VAL A 1 92 ? 6.939 5.054 -6.625 1.00 94.31 92 VAL A C 1
ATOM 739 O O . VAL A 1 92 ? 7.979 4.687 -7.170 1.00 94.31 92 VAL A O 1
ATOM 742 N N . TYR A 1 93 ? 5.750 4.942 -7.222 1.00 92.88 93 TYR A N 1
ATOM 743 C CA . TYR A 1 93 ? 5.606 4.397 -8.573 1.00 92.88 93 TYR A CA 1
ATOM 744 C C . TYR A 1 93 ? 6.243 5.276 -9.646 1.00 92.88 93 TYR A C 1
ATOM 746 O O . TYR A 1 93 ? 6.911 4.733 -10.521 1.00 92.88 93 TYR A O 1
ATOM 754 N N . ALA A 1 94 ? 6.122 6.602 -9.554 1.00 91.12 94 ALA A N 1
ATOM 755 C CA . ALA A 1 94 ? 6.779 7.516 -10.489 1.00 91.12 94 ALA A CA 1
ATOM 756 C C . ALA A 1 94 ? 8.314 7.399 -10.425 1.00 91.12 94 ALA A C 1
ATOM 758 O O . ALA A 1 94 ? 8.985 7.345 -11.455 1.00 91.12 94 ALA A O 1
ATOM 759 N N . ILE A 1 95 ? 8.887 7.291 -9.220 1.00 94.44 95 ILE A N 1
ATOM 760 C CA . ILE A 1 95 ? 10.330 7.050 -9.045 1.00 94.44 95 ILE A CA 1
ATOM 761 C C . ILE A 1 95 ? 10.717 5.675 -9.608 1.00 94.44 95 ILE A C 1
ATOM 763 O O . ILE A 1 95 ? 11.730 5.553 -10.299 1.00 94.44 95 ILE A O 1
ATOM 767 N N . GLY A 1 96 ? 9.907 4.645 -9.343 1.00 93.69 96 GLY A N 1
ATOM 768 C CA . GLY A 1 96 ? 10.113 3.300 -9.878 1.00 93.69 96 GLY A CA 1
ATOM 769 C C . GLY A 1 96 ? 10.081 3.258 -11.407 1.00 93.69 96 GLY A C 1
ATOM 770 O O . GLY A 1 96 ? 10.907 2.584 -12.019 1.00 93.69 96 GLY A O 1
ATOM 771 N N . GLU A 1 97 ? 9.180 4.017 -12.030 1.00 92.94 97 GLU A N 1
ATOM 772 C CA . GLU A 1 97 ? 9.088 4.162 -13.483 1.00 92.94 97 GLU A CA 1
ATOM 773 C C . GLU A 1 97 ? 10.350 4.810 -14.061 1.00 92.94 97 GLU A C 1
ATOM 775 O O . GLU A 1 97 ? 10.936 4.268 -15.000 1.00 92.94 97 GLU A O 1
ATOM 780 N N . LEU A 1 98 ? 10.810 5.922 -13.474 1.00 93.00 98 LEU A N 1
ATOM 781 C CA . LEU A 1 98 ? 12.042 6.595 -13.897 1.00 93.00 98 LEU A CA 1
ATOM 782 C C . LEU A 1 98 ? 13.250 5.656 -13.810 1.00 93.00 98 LEU A C 1
ATOM 784 O O . LEU A 1 98 ? 14.034 5.563 -14.756 1.00 93.00 98 LEU A O 1
ATOM 788 N N . MET A 1 99 ? 13.372 4.910 -12.710 1.00 94.31 99 MET A N 1
ATOM 789 C CA . MET A 1 99 ? 14.427 3.908 -12.543 1.00 94.31 99 MET A CA 1
ATOM 790 C C . MET A 1 99 ? 14.326 2.794 -13.593 1.00 94.31 99 MET A C 1
ATOM 792 O O . MET A 1 99 ? 15.328 2.447 -14.218 1.00 94.31 99 MET A O 1
ATOM 796 N N . ALA A 1 100 ? 13.126 2.265 -13.845 1.00 93.75 100 ALA A N 1
ATOM 797 C CA . ALA A 1 100 ? 12.909 1.233 -14.859 1.00 93.75 100 ALA A CA 1
ATOM 798 C C . ALA A 1 100 ? 13.268 1.727 -16.271 1.00 93.75 100 ALA A C 1
ATOM 800 O O . ALA A 1 100 ? 13.858 0.978 -17.055 1.00 93.75 100 ALA A O 1
ATOM 801 N N . TYR A 1 101 ? 12.971 2.991 -16.583 1.00 91.44 101 TYR A N 1
ATOM 802 C CA . TYR A 1 101 ? 13.341 3.617 -17.851 1.00 91.44 101 TYR A CA 1
ATOM 803 C C . TYR A 1 101 ? 14.864 3.758 -18.001 1.00 91.44 101 TYR A C 1
ATOM 805 O O . TYR A 1 101 ? 15.416 3.375 -19.033 1.00 91.44 101 TYR A O 1
ATOM 813 N N . ILE A 1 102 ? 15.562 4.222 -16.955 1.00 93.81 102 ILE A N 1
ATOM 814 C CA . ILE A 1 102 ? 17.035 4.333 -16.933 1.00 93.81 102 ILE A CA 1
ATOM 815 C C . ILE A 1 102 ? 17.694 2.961 -17.136 1.00 93.81 102 ILE A C 1
ATOM 817 O O . ILE A 1 102 ? 18.655 2.835 -17.897 1.00 93.81 102 ILE A O 1
ATOM 821 N N . LEU A 1 103 ? 17.140 1.914 -16.522 1.00 94.38 103 LEU A N 1
ATOM 822 C CA . LEU A 1 103 ? 17.604 0.530 -16.670 1.00 94.38 103 LEU A CA 1
ATOM 823 C C . LEU A 1 103 ? 17.203 -0.116 -18.011 1.00 94.38 103 LEU A C 1
ATOM 825 O O . LEU A 1 103 ? 17.430 -1.309 -18.209 1.00 94.38 103 LEU A O 1
ATOM 829 N N . LYS A 1 104 ? 16.609 0.650 -18.938 1.00 92.56 104 LYS A N 1
ATOM 830 C CA . LYS A 1 104 ? 16.101 0.196 -20.245 1.00 92.56 104 LYS A CA 1
ATOM 831 C C . LYS A 1 104 ? 15.055 -0.923 -20.153 1.00 92.56 104 LYS A C 1
ATOM 833 O O . LYS A 1 104 ? 14.801 -1.630 -21.130 1.00 92.56 104 LYS A O 1
ATOM 838 N N . GLN A 1 105 ? 14.390 -1.063 -19.009 1.00 92.81 105 GLN A N 1
ATOM 839 C CA . GLN A 1 105 ? 13.323 -2.037 -18.786 1.00 92.81 105 GLN A CA 1
ATOM 840 C C . GLN A 1 105 ? 11.972 -1.446 -19.204 1.00 92.81 105 GLN A C 1
ATOM 842 O O . GLN A 1 105 ? 11.068 -1.233 -18.395 1.00 92.81 105 GLN A O 1
ATOM 847 N N . ASN A 1 106 ? 11.827 -1.192 -20.508 1.00 89.25 106 ASN A N 1
ATOM 848 C CA . ASN A 1 106 ? 10.674 -0.491 -21.087 1.00 89.25 106 ASN A CA 1
ATOM 849 C C . ASN A 1 106 ? 9.324 -1.156 -20.773 1.00 89.25 106 ASN A C 1
ATOM 851 O O . ASN A 1 106 ? 8.313 -0.468 -20.646 1.00 89.25 106 ASN A O 1
ATOM 855 N N . MET A 1 107 ? 9.295 -2.487 -20.646 1.00 90.88 107 MET A N 1
ATOM 856 C CA . MET A 1 107 ? 8.078 -3.217 -20.287 1.00 90.88 107 MET A CA 1
ATOM 857 C C . MET A 1 107 ? 7.629 -2.900 -18.854 1.00 90.88 107 MET A C 1
ATOM 859 O O . MET A 1 107 ? 6.450 -2.629 -18.640 1.00 90.88 107 MET A O 1
ATOM 863 N N . LEU A 1 108 ? 8.562 -2.866 -17.892 1.00 90.19 108 LEU A N 1
ATOM 864 C CA . LEU A 1 108 ? 8.250 -2.531 -16.500 1.00 90.19 108 LEU A CA 1
ATOM 865 C C . LEU A 1 108 ? 7.861 -1.062 -16.344 1.00 90.19 108 LEU A C 1
ATOM 867 O O . LEU A 1 108 ? 6.882 -0.772 -15.663 1.00 90.19 108 LEU A O 1
ATOM 871 N N . ALA A 1 109 ? 8.565 -0.146 -17.016 1.00 90.44 109 ALA A N 1
ATOM 872 C CA . ALA A 1 109 ? 8.231 1.278 -16.985 1.00 90.44 109 ALA A CA 1
ATOM 873 C C . ALA A 1 109 ? 6.791 1.530 -17.473 1.00 90.44 109 ALA A C 1
ATOM 875 O O . ALA A 1 109 ? 6.000 2.174 -16.789 1.00 90.44 109 ALA A O 1
ATOM 876 N N . ARG A 1 110 ? 6.400 0.926 -18.607 1.00 91.69 110 ARG A N 1
ATOM 877 C CA . ARG A 1 110 ? 5.025 1.028 -19.133 1.00 91.69 110 ARG A CA 1
ATOM 878 C C . ARG A 1 110 ? 3.985 0.421 -18.193 1.00 91.69 110 ARG A C 1
ATOM 880 O O . ARG A 1 110 ? 2.898 0.977 -18.060 1.00 91.69 110 ARG A O 1
ATOM 887 N N . PHE A 1 111 ? 4.301 -0.706 -17.555 1.00 93.19 111 PHE A N 1
ATOM 888 C CA . PHE A 1 111 ? 3.401 -1.337 -16.590 1.00 93.19 111 PHE A CA 1
ATOM 889 C C . PHE A 1 111 ? 3.169 -0.444 -15.363 1.00 93.19 111 PHE A C 1
ATOM 891 O O . PHE A 1 111 ? 2.022 -0.251 -14.955 1.00 93.19 111 PHE A O 1
ATOM 898 N N . LEU A 1 112 ? 4.235 0.156 -14.822 1.00 92.94 112 LEU A N 1
ATOM 899 C CA . LEU A 1 112 ? 4.143 1.099 -13.706 1.00 92.94 112 LEU A CA 1
ATOM 900 C C . LEU A 1 112 ? 3.298 2.323 -14.083 1.00 92.94 112 LEU A C 1
ATOM 902 O O . LEU A 1 112 ? 2.342 2.634 -13.369 1.00 92.94 112 LEU A O 1
ATOM 906 N N . LEU A 1 113 ? 3.547 2.930 -15.245 1.00 92.44 113 LEU A N 1
ATOM 907 C CA . LEU A 1 113 ? 2.750 4.053 -15.746 1.00 92.44 113 LEU A CA 1
ATOM 908 C C . LEU A 1 113 ? 1.259 3.696 -15.858 1.00 92.44 113 LEU A C 1
ATOM 910 O O . LEU A 1 113 ? 0.393 4.413 -15.354 1.00 92.44 113 LEU A O 1
ATOM 914 N N . MET A 1 114 ? 0.948 2.552 -16.476 1.00 92.75 114 MET A N 1
ATOM 915 C CA . MET A 1 114 ? -0.434 2.104 -16.657 1.00 92.75 114 MET A CA 1
ATOM 916 C C . MET A 1 114 ? -1.133 1.853 -15.315 1.00 92.75 114 MET A C 1
ATOM 918 O O . MET A 1 114 ? -2.320 2.158 -15.178 1.00 92.75 114 MET A O 1
ATOM 922 N N . SER A 1 115 ? -0.404 1.359 -14.310 1.00 92.44 115 SER A N 1
ATOM 923 C CA . SER A 1 115 ? -0.944 1.161 -12.963 1.00 92.44 115 SER A CA 1
ATOM 924 C C . SER A 1 115 ? -1.282 2.483 -12.263 1.00 92.44 115 SER A C 1
ATOM 926 O O . SER A 1 115 ? -2.358 2.595 -11.674 1.00 92.44 115 SER A O 1
ATOM 928 N N . VAL A 1 116 ? -0.446 3.519 -12.404 1.00 93.25 116 VAL A N 1
ATOM 929 C CA . VAL A 1 116 ? -0.743 4.869 -11.890 1.00 93.25 116 VAL A CA 1
ATOM 930 C C . VAL A 1 116 ? -1.968 5.456 -12.589 1.00 93.25 116 VAL A C 1
ATOM 932 O O . VAL A 1 116 ? -2.887 5.930 -11.916 1.00 93.25 116 VAL A O 1
ATOM 935 N N . CYS A 1 117 ? -2.038 5.371 -13.922 1.00 93.06 117 CYS A N 1
ATOM 936 C CA . CYS A 1 117 ? -3.208 5.825 -14.678 1.00 93.06 117 CYS A CA 1
ATOM 937 C C . CYS A 1 117 ? -4.490 5.119 -14.220 1.00 93.06 117 CYS A C 1
ATOM 939 O O . CYS A 1 117 ? -5.519 5.767 -14.030 1.00 93.06 117 CYS A O 1
ATOM 941 N N . PHE A 1 118 ? -4.428 3.806 -13.993 1.00 93.56 118 PHE A N 1
ATOM 942 C CA . PHE A 1 118 ? -5.568 3.037 -13.503 1.00 93.56 118 PHE A CA 1
ATOM 943 C C . PHE A 1 118 ? -6.012 3.484 -12.103 1.00 93.56 118 PHE A C 1
ATOM 945 O O . PHE A 1 118 ? -7.204 3.695 -11.881 1.00 93.56 118 PHE A O 1
ATOM 952 N N . VAL A 1 119 ? -5.077 3.704 -11.173 1.00 92.06 119 VAL A N 1
ATOM 953 C CA . VAL A 1 119 ? -5.395 4.213 -9.825 1.00 92.06 119 VAL A CA 1
ATOM 954 C C . VAL A 1 119 ? -6.073 5.585 -9.893 1.00 92.06 119 VAL A C 1
ATOM 956 O O . VAL A 1 119 ? -7.062 5.811 -9.195 1.00 92.06 119 VAL A O 1
ATOM 959 N N . LEU A 1 120 ? -5.602 6.484 -10.763 1.00 92.44 120 LEU A N 1
ATOM 960 C CA . LEU A 1 120 ? -6.213 7.804 -10.960 1.00 92.44 120 LEU A CA 1
ATOM 961 C C . LEU A 1 120 ? -7.617 7.720 -11.577 1.00 92.44 120 LEU A C 1
ATOM 963 O O . LEU A 1 120 ? -8.499 8.483 -11.180 1.00 92.44 120 LEU A O 1
ATOM 967 N N . LEU A 1 121 ? -7.854 6.778 -12.496 1.00 94.88 121 LEU A N 1
ATOM 968 C CA . LEU A 1 121 ? -9.189 6.507 -13.041 1.00 94.88 121 LEU A CA 1
ATOM 969 C C . LEU A 1 121 ? -10.147 5.965 -11.975 1.00 94.88 121 LEU A C 1
ATOM 971 O O . LEU A 1 121 ? -11.294 6.400 -11.889 1.00 94.88 121 LEU A O 1
ATOM 975 N N . VAL A 1 122 ? -9.687 5.041 -11.131 1.00 93.50 122 VAL A N 1
ATOM 976 C CA . VAL A 1 122 ? -10.496 4.529 -10.016 1.00 93.50 122 VAL A CA 1
ATOM 977 C C . VAL A 1 122 ? -10.798 5.646 -9.018 1.00 93.50 122 VAL A C 1
ATOM 979 O O . VAL A 1 122 ? -11.932 5.748 -8.543 1.00 93.50 122 VAL A O 1
ATOM 982 N N . TYR A 1 123 ? -9.821 6.507 -8.727 1.00 91.44 123 TYR A N 1
ATOM 983 C CA . TYR A 1 123 ? -10.018 7.676 -7.875 1.00 91.44 123 TYR A CA 1
ATOM 984 C C . TYR A 1 123 ? -11.062 8.628 -8.461 1.00 91.44 123 TYR A C 1
ATOM 986 O O . TYR A 1 123 ? -11.995 9.000 -7.752 1.00 91.44 123 TYR A O 1
ATOM 994 N N . SER A 1 124 ? -10.958 8.983 -9.745 1.00 91.56 124 SER A N 1
ATOM 995 C CA . SER A 1 124 ? -11.902 9.907 -10.378 1.00 91.56 124 SER A CA 1
ATOM 996 C C . SER A 1 124 ? -13.316 9.327 -10.414 1.00 91.56 124 SER A C 1
ATOM 998 O O . SER A 1 124 ? -14.257 10.000 -9.998 1.00 91.56 124 SER A O 1
ATOM 1000 N N . ALA A 1 125 ? -13.477 8.057 -10.798 1.00 93.88 125 ALA A N 1
ATOM 1001 C CA . ALA A 1 125 ? -14.769 7.371 -10.774 1.00 93.88 125 ALA A CA 1
ATOM 1002 C C . ALA A 1 125 ? -15.368 7.321 -9.358 1.00 93.88 125 ALA A C 1
ATOM 1004 O O . ALA A 1 125 ? -16.553 7.607 -9.169 1.00 93.88 125 ALA A O 1
ATOM 1005 N N . SER A 1 126 ? -14.541 7.015 -8.354 1.00 91.50 126 SER A N 1
ATOM 1006 C CA . SER A 1 126 ? -14.959 7.005 -6.948 1.00 91.50 126 SER A CA 1
ATOM 1007 C C . SER A 1 126 ? -15.359 8.398 -6.471 1.00 91.50 126 SER A C 1
ATOM 1009 O O . SER A 1 126 ? -16.361 8.537 -5.774 1.00 91.50 126 SER A O 1
ATOM 1011 N N . TYR A 1 127 ? -14.617 9.432 -6.872 1.00 92.00 127 TYR A N 1
ATOM 1012 C CA . TYR A 1 127 ? -14.922 10.822 -6.555 1.00 92.00 127 TYR A CA 1
ATOM 1013 C C . TYR A 1 127 ? -16.256 11.250 -7.168 1.00 92.00 127 TYR A C 1
ATOM 1015 O O . TYR A 1 127 ? -17.111 11.754 -6.447 1.00 92.00 127 TYR A O 1
ATOM 1023 N N . PHE A 1 128 ? -16.493 10.973 -8.454 1.00 93.12 128 PHE A N 1
ATOM 1024 C CA . PHE A 1 128 ? -17.773 11.274 -9.103 1.00 93.12 128 PHE A CA 1
ATOM 1025 C C . PHE A 1 128 ? -18.947 10.548 -8.443 1.00 93.12 128 PHE A C 1
ATOM 1027 O O . PHE A 1 128 ? -20.001 11.147 -8.225 1.00 93.12 128 PHE A O 1
ATOM 1034 N N . TYR A 1 129 ? -18.775 9.270 -8.099 1.00 93.81 129 TYR A N 1
ATOM 1035 C CA . TYR A 1 129 ? -19.813 8.501 -7.417 1.00 93.81 129 TYR A CA 1
ATOM 1036 C C . TYR A 1 129 ? -20.116 9.054 -6.019 1.00 93.81 129 TYR A C 1
ATOM 1038 O O . TYR A 1 129 ? -21.283 9.230 -5.665 1.00 93.81 129 TYR A O 1
ATOM 1046 N N . LEU A 1 130 ? -19.080 9.349 -5.230 1.00 90.62 130 LEU A N 1
ATOM 1047 C CA . LEU A 1 130 ? -19.240 9.872 -3.875 1.00 90.62 130 LEU A CA 1
ATOM 1048 C C . LEU A 1 130 ? -19.801 11.297 -3.877 1.00 90.62 130 LEU A C 1
ATOM 1050 O O . LEU A 1 130 ? -20.714 11.549 -3.106 1.00 90.62 130 LEU A O 1
ATOM 1054 N N . ASN A 1 131 ? -19.346 12.170 -4.778 1.00 91.06 131 ASN A N 1
ATOM 1055 C CA . ASN A 1 131 ? -19.831 13.549 -4.917 1.00 91.06 131 ASN A CA 1
ATOM 1056 C C . ASN A 1 131 ? -21.286 13.639 -5.409 1.00 91.06 131 ASN A C 1
ATOM 1058 O O . ASN A 1 131 ? -21.939 14.662 -5.264 1.00 91.06 131 ASN A O 1
ATOM 1062 N N . LYS A 1 132 ? -21.800 12.583 -6.049 1.00 87.69 132 LYS A N 1
ATOM 1063 C CA . LYS A 1 132 ? -23.223 12.493 -6.401 1.00 87.69 132 LYS A CA 1
ATOM 1064 C C . LYS A 1 132 ? -24.075 11.982 -5.234 1.00 87.69 132 LYS A C 1
ATOM 1066 O O . LYS A 1 132 ? -25.279 12.222 -5.202 1.00 87.69 132 LYS A O 1
ATOM 1071 N N . LYS A 1 133 ? -23.477 11.198 -4.338 1.00 85.62 133 LYS A N 1
ATOM 1072 C CA . LYS A 1 133 ? -24.173 10.506 -3.248 1.00 85.62 133 LYS A CA 1
ATOM 1073 C C . LYS A 1 133 ? -24.213 11.322 -1.953 1.00 85.62 133 LYS A C 1
ATOM 1075 O O . LYS A 1 133 ? -25.181 11.184 -1.206 1.00 85.62 133 LYS A O 1
ATOM 1080 N N . TYR A 1 134 ? -23.154 12.077 -1.681 1.00 76.50 134 TYR A N 1
ATOM 1081 C CA . TYR A 1 134 ? -22.969 12.958 -0.528 1.00 76.50 134 TYR A CA 1
ATOM 1082 C C . TYR A 1 134 ? -22.895 14.398 -1.012 1.00 76.50 134 TYR A C 1
ATOM 1084 O O . TYR A 1 134 ? -23.472 15.257 -0.314 1.00 76.50 134 TYR A O 1
#

Nearest PDB structures (foldseek):
  3g6b-assembly1_B  TM=2.457E-01  e=9.039E+00  Thermotoga maritima
  3g67-assembly1_A  TM=2.471E-01  e=9.039E+00  Thermotoga maritima

Foldseek 3Di:
DVCVVVLVVLVVLLVVLVVQLVCVVVVVDDDPVSPVVSVVSNVVSVVVVVVVVCLVVPVVCVVVVVVLVPDPVSVVVVVVVVVVVVVVVLVVLVVVLVVCVVVVVPVSNVVSVVVSVVVVVVVVVVCVVVVVVD

InterPro domains:
  IPR019235 Protein of unknown function DUF2178, transmembrane [PF09946] (8-134)